Protein AF-A0A352B1L5-F1 (afdb_monomer)

Nearest PDB structures (foldseek):
  7cfe-assembly1_A  TM=8.483E-01  e=5.354E-02  Mycobacterium tuberculosis H37Rv
  3bwc-assembly1_A  TM=5.680E-01  e=2.664E+00  Trypanosoma cruzi strain CL Brener
  4uoh-assembly1_A-2  TM=4.217E-01  e=1.596E+00  Penaeus vannamei
  2zth-assembly1_A  TM=4.358E-01  e=5.389E+00  Rattus norvegicus

Radius of gyration: 12.77 Å; Cα contacts (8 Å, |Δi|>4): 90; chains: 1; bounding box: 29×18×37 Å

Structure (mmCIF, N/CA/C/O backbone):
data_AF-A0A352B1L5-F1
#
_entry.id   AF-A0A352B1L5-F1
#
loop_
_atom_site.group_PDB
_atom_site.id
_atom_site.type_symbol
_atom_site.label_atom_id
_atom_site.label_alt_id
_atom_site.label_comp_id
_atom_site.label_asym_id
_atom_site.label_entity_id
_atom_site.label_seq_id
_atom_site.pdbx_PDB_ins_code
_atom_site.Cartn_x
_atom_site.Cartn_y
_atom_site.Cartn_z
_atom_site.occupancy
_atom_site.B_iso_or_equiv
_atom_site.auth_seq_id
_atom_site.auth_comp_id
_atom_site.auth_asym_id
_atom_site.auth_atom_id
_atom_site.pdbx_PDB_model_num
ATOM 1 N N . LYS A 1 1 ? -4.232 6.397 -8.189 1.00 72.12 1 LYS A N 1
ATOM 2 C CA . LYS A 1 1 ? -3.749 7.735 -8.632 1.00 72.12 1 LYS A CA 1
ATOM 3 C C . LYS A 1 1 ? -2.483 8.138 -7.870 1.00 72.12 1 LYS A C 1
ATOM 5 O O . LYS A 1 1 ? -1.506 8.451 -8.532 1.00 72.12 1 LYS A O 1
ATOM 10 N N . LEU A 1 2 ? -2.476 8.017 -6.534 1.00 82.12 2 LEU A N 1
ATOM 11 C CA . LEU A 1 2 ? -1.337 8.305 -5.646 1.00 82.12 2 LEU A CA 1
ATOM 12 C C . LEU A 1 2 ? -0.032 7.575 -5.995 1.00 82.12 2 LEU A C 1
ATOM 14 O O . LEU A 1 2 ? 0.960 8.243 -6.234 1.00 82.12 2 LEU A O 1
ATOM 18 N N . LEU A 1 3 ? -0.031 6.243 -6.122 1.00 86.56 3 LEU A N 1
ATOM 19 C CA . LEU A 1 3 ? 1.215 5.498 -6.380 1.00 86.56 3 LEU A CA 1
ATOM 20 C C . LEU A 1 3 ? 1.980 5.981 -7.615 1.00 86.56 3 LEU A C 1
ATOM 22 O O . LEU A 1 3 ? 3.192 6.125 -7.564 1.00 86.56 3 LEU A O 1
ATOM 26 N N . ARG A 1 4 ? 1.272 6.338 -8.694 1.00 88.81 4 ARG A N 1
ATOM 27 C CA . ARG A 1 4 ? 1.888 6.917 -9.898 1.00 88.81 4 ARG A CA 1
ATOM 28 C C . ARG A 1 4 ? 2.621 8.234 -9.606 1.00 88.81 4 ARG A C 1
ATOM 30 O O . ARG A 1 4 ? 3.652 8.484 -10.208 1.00 88.81 4 ARG A O 1
ATOM 37 N N . LEU A 1 5 ? 2.078 9.067 -8.717 1.00 91.19 5 LEU A N 1
ATOM 38 C CA . LEU A 1 5 ? 2.683 10.345 -8.323 1.00 91.19 5 LEU A CA 1
ATOM 39 C C . LEU A 1 5 ? 3.858 10.151 -7.359 1.00 91.19 5 LEU A C 1
ATOM 41 O O . LEU A 1 5 ? 4.798 10.931 -7.391 1.00 91.19 5 LEU A O 1
ATOM 45 N N . LEU A 1 6 ? 3.810 9.109 -6.525 1.00 90.94 6 LEU A N 1
ATOM 46 C CA . LEU A 1 6 ? 4.860 8.804 -5.551 1.00 90.94 6 LEU A CA 1
ATOM 47 C C . LEU A 1 6 ? 6.030 8.023 -6.162 1.00 90.94 6 LEU A C 1
ATOM 49 O O . LEU A 1 6 ? 7.141 8.103 -5.653 1.00 90.94 6 LEU A O 1
ATOM 53 N N . THR A 1 7 ? 5.803 7.294 -7.262 1.00 90.88 7 THR A N 1
ATOM 54 C CA . THR A 1 7 ? 6.827 6.443 -7.900 1.00 90.88 7 THR A CA 1
ATOM 55 C C . THR A 1 7 ? 8.121 7.210 -8.219 1.00 90.88 7 THR A C 1
ATOM 57 O O . THR A 1 7 ? 9.182 6.701 -7.867 1.00 90.88 7 THR A O 1
ATOM 60 N N . PRO A 1 8 ? 8.096 8.425 -8.809 1.00 91.38 8 PRO A N 1
ATOM 61 C CA . PRO A 1 8 ? 9.323 9.182 -9.066 1.00 91.38 8 PRO A CA 1
ATOM 62 C C . PRO A 1 8 ? 10.085 9.585 -7.798 1.00 91.38 8 PRO A C 1
ATOM 64 O O . PRO A 1 8 ? 11.298 9.720 -7.853 1.00 91.38 8 PRO A O 1
ATOM 67 N N . LEU A 1 9 ? 9.394 9.757 -6.665 1.00 91.38 9 LEU A N 1
ATOM 68 C CA . LEU A 1 9 ? 10.002 10.196 -5.403 1.00 91.38 9 LEU A CA 1
ATOM 69 C C . LEU A 1 9 ? 10.734 9.066 -4.674 1.00 91.38 9 LEU A C 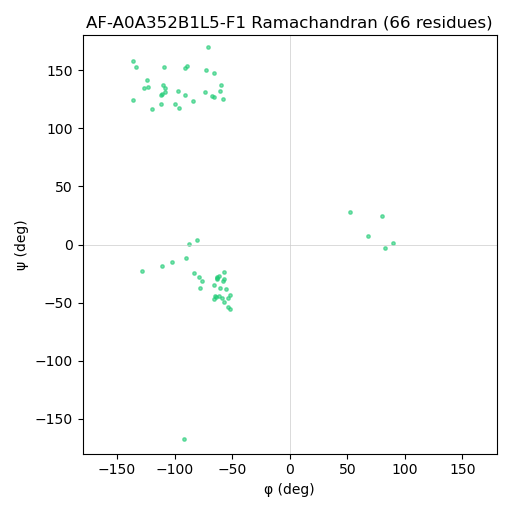1
ATOM 71 O O . LEU A 1 9 ? 11.662 9.316 -3.914 1.00 91.38 9 LEU A O 1
ATOM 75 N N . ILE A 1 10 ? 10.295 7.825 -4.883 1.00 92.44 10 ILE A N 1
ATOM 76 C CA . ILE A 1 10 ? 10.859 6.645 -4.214 1.00 92.44 10 ILE A CA 1
ATOM 77 C C . ILE A 1 10 ? 11.808 5.853 -5.119 1.00 92.44 10 ILE A C 1
ATOM 79 O O . ILE A 1 10 ? 12.545 4.996 -4.629 1.00 92.44 10 ILE A O 1
ATOM 83 N N . ARG A 1 11 ? 11.793 6.103 -6.434 1.00 89.44 11 ARG A N 1
ATOM 84 C CA . ARG A 1 11 ? 12.670 5.426 -7.395 1.00 89.44 11 ARG A CA 1
ATOM 85 C C . ARG A 1 11 ? 14.126 5.815 -7.117 1.00 89.44 11 ARG A C 1
ATOM 87 O O . ARG A 1 11 ? 14.448 6.993 -7.037 1.00 89.44 11 ARG A O 1
ATOM 94 N N . GLY A 1 12 ? 14.996 4.818 -6.954 1.00 85.81 12 GLY A N 1
ATOM 95 C CA . GLY A 1 12 ? 16.401 5.019 -6.573 1.00 85.81 12 GLY A CA 1
ATOM 96 C C . GLY A 1 12 ? 16.637 5.205 -5.068 1.00 85.81 12 GLY A C 1
ATOM 97 O O . GLY A 1 12 ? 17.786 5.277 -4.639 1.00 85.81 12 GLY A O 1
ATOM 98 N N . SER A 1 13 ? 15.582 5.240 -4.245 1.00 88.69 13 SER A N 1
ATOM 99 C CA . SER A 1 13 ? 15.742 5.154 -2.790 1.00 88.69 13 SER A CA 1
ATOM 100 C C . SER A 1 13 ? 16.132 3.732 -2.374 1.00 88.69 13 SER A C 1
ATOM 102 O O . SER A 1 13 ? 15.724 2.761 -3.008 1.00 88.69 13 SER A O 1
ATOM 104 N N . LYS A 1 14 ? 16.880 3.596 -1.271 1.00 85.44 14 LYS A N 1
ATOM 105 C CA . LYS A 1 14 ? 17.353 2.291 -0.770 1.00 85.44 14 LYS A CA 1
ATOM 106 C C . LYS A 1 14 ? 16.227 1.291 -0.483 1.00 85.44 14 LYS A C 1
ATOM 108 O O . LYS A 1 14 ? 16.459 0.093 -0.543 1.00 85.44 14 LYS A O 1
ATOM 113 N N . SER A 1 15 ? 15.042 1.777 -0.119 1.00 86.44 15 SER A N 1
ATOM 114 C CA . SER A 1 15 ? 13.916 0.943 0.309 1.00 86.44 15 SER A CA 1
ATOM 115 C C . SER A 1 15 ? 12.746 0.922 -0.672 1.00 86.44 15 SER A C 1
ATOM 117 O O . SER A 1 15 ? 11.902 0.037 -0.552 1.00 86.44 15 SER A O 1
ATOM 119 N N . GLY A 1 16 ? 12.633 1.887 -1.595 1.00 93.50 16 GLY A N 1
ATOM 120 C CA . GLY A 1 16 ? 11.565 1.922 -2.606 1.00 93.50 16 GLY A CA 1
ATOM 121 C C . GLY A 1 16 ? 10.149 1.798 -2.029 1.00 93.50 16 GLY A C 1
ATOM 122 O O . GLY A 1 16 ? 9.270 1.237 -2.679 1.00 93.50 16 GLY A O 1
ATOM 123 N N . THR A 1 17 ? 9.929 2.237 -0.785 1.00 93.56 17 THR A N 1
ATOM 124 C CA . THR A 1 17 ? 8.741 1.879 0.006 1.00 93.56 17 THR A CA 1
ATOM 125 C C . THR A 1 17 ? 7.805 3.069 0.195 1.00 93.56 17 THR A C 1
ATOM 127 O O . THR A 1 17 ? 8.237 4.167 0.539 1.00 93.56 17 THR A O 1
ATOM 130 N N . VAL A 1 18 ? 6.503 2.823 0.050 1.00 92.88 18 VAL A N 1
ATOM 131 C CA . VAL A 1 18 ? 5.423 3.723 0.472 1.00 92.88 18 VAL A CA 1
ATOM 132 C C . VAL A 1 18 ? 4.731 3.127 1.695 1.00 92.88 18 VAL A C 1
ATOM 134 O O . VAL A 1 18 ? 4.349 1.957 1.685 1.00 92.88 18 VAL A O 1
ATOM 137 N N . LEU A 1 19 ? 4.542 3.947 2.729 1.00 92.56 19 LEU A N 1
ATOM 138 C CA . LEU A 1 19 ? 3.695 3.647 3.883 1.00 92.56 19 LEU A CA 1
ATOM 139 C C . LEU A 1 19 ? 2.488 4.583 3.847 1.00 92.56 19 LEU A C 1
ATOM 141 O O . LEU A 1 19 ? 2.651 5.802 3.850 1.00 92.56 19 LEU A O 1
ATOM 145 N N . ALA A 1 20 ? 1.284 4.020 3.789 1.00 91.75 20 ALA A N 1
ATOM 146 C CA . ALA A 1 20 ? 0.043 4.782 3.754 1.00 91.75 20 ALA A CA 1
ATOM 147 C C . ALA A 1 20 ? -0.823 4.439 4.966 1.00 91.75 20 ALA A C 1
ATOM 149 O O . ALA A 1 20 ? -1.276 3.305 5.097 1.00 91.75 20 ALA A O 1
ATOM 150 N N . MET A 1 21 ? -1.083 5.421 5.830 1.00 92.00 21 MET A N 1
ATOM 151 C CA . MET A 1 21 ? -2.079 5.281 6.893 1.00 92.00 21 MET A CA 1
ATOM 152 C C . MET A 1 21 ? -3.470 5.182 6.264 1.00 92.00 21 MET A C 1
ATOM 154 O O . MET A 1 21 ? -3.840 5.999 5.415 1.00 92.00 21 MET A O 1
ATOM 158 N N . LYS A 1 22 ? -4.221 4.153 6.642 1.00 89.00 22 LYS A N 1
ATOM 159 C CA . LYS A 1 22 ? -5.515 3.809 6.055 1.00 89.00 22 LYS A CA 1
ATOM 160 C C . LYS A 1 22 ? -6.519 3.465 7.150 1.00 89.00 22 LYS A C 1
ATOM 162 O O . LYS A 1 22 ? -6.148 3.116 8.262 1.00 89.00 22 LYS A O 1
ATOM 167 N N . GLY A 1 23 ? -7.800 3.584 6.810 1.00 85.75 23 GLY A N 1
ATOM 168 C CA . GLY A 1 23 ? -8.902 3.118 7.649 1.00 85.75 23 GLY A CA 1
ATOM 169 C C . GLY A 1 23 ? -9.321 1.685 7.311 1.00 85.75 23 GLY A C 1
ATOM 170 O O . GLY A 1 23 ? -8.668 0.991 6.532 1.00 85.75 23 GLY A O 1
ATOM 171 N N . SER A 1 24 ? -10.473 1.275 7.839 1.00 82.31 24 SER A N 1
ATOM 172 C CA . SER A 1 24 ? -11.024 -0.086 7.730 1.00 82.31 24 SER A CA 1
ATOM 173 C C . SER A 1 24 ? -11.225 -0.612 6.301 1.00 82.31 24 SER A C 1
ATOM 175 O O . SER A 1 24 ? -11.195 -1.819 6.091 1.00 82.31 24 SER A O 1
ATOM 177 N N . LYS A 1 25 ? -11.372 0.266 5.301 1.00 86.44 25 LYS A N 1
ATOM 178 C CA . LYS A 1 25 ? -11.591 -0.104 3.886 1.00 86.44 25 LYS A CA 1
ATOM 179 C C . LYS A 1 25 ? -10.321 -0.495 3.116 1.00 86.44 25 LYS A C 1
ATOM 181 O O . LYS A 1 25 ? -10.383 -0.759 1.916 1.00 86.44 25 LYS A O 1
ATOM 186 N N . ALA A 1 26 ? -9.164 -0.541 3.780 1.00 88.25 26 ALA A N 1
ATOM 187 C CA . ALA A 1 26 ? -7.890 -0.855 3.135 1.00 88.25 26 ALA A CA 1
ATOM 188 C C . ALA A 1 26 ? -7.895 -2.153 2.291 1.00 88.25 26 ALA A C 1
ATOM 190 O O . ALA A 1 26 ? -7.371 -2.106 1.174 1.00 88.25 26 ALA A O 1
ATOM 191 N N . PRO A 1 27 ? -8.484 -3.285 2.740 1.00 88.62 27 PRO A N 1
ATOM 192 C CA . PRO A 1 27 ? -8.454 -4.532 1.968 1.00 88.62 27 PRO A CA 1
ATOM 193 C C . PRO A 1 27 ? -9.146 -4.413 0.603 1.00 88.62 27 PRO A C 1
ATOM 195 O O . PRO A 1 27 ? -8.600 -4.836 -0.417 1.00 88.62 27 PRO A O 1
ATOM 198 N N . GLU A 1 28 ? -10.317 -3.779 0.571 1.00 91.44 28 GLU A N 1
ATOM 199 C CA . GLU A 1 28 ? -11.125 -3.578 -0.638 1.00 91.44 28 GLU A CA 1
ATOM 200 C C . GLU A 1 28 ? -10.391 -2.673 -1.638 1.00 91.44 28 GLU A C 1
ATOM 202 O O . GLU A 1 28 ? -10.292 -2.967 -2.831 1.00 91.44 28 GLU A O 1
ATOM 207 N N . GLU A 1 29 ? -9.801 -1.583 -1.145 1.00 88.06 29 GLU A N 1
ATOM 208 C CA . GLU A 1 29 ? -9.058 -0.634 -1.974 1.00 88.06 29 GLU A CA 1
ATOM 209 C C . GLU A 1 29 ? -7.784 -1.247 -2.574 1.00 88.06 29 GLU A C 1
ATOM 211 O O . GLU A 1 29 ? -7.417 -0.922 -3.708 1.00 88.06 29 GLU A O 1
ATOM 216 N N . ILE A 1 30 ? -7.115 -2.142 -1.838 1.00 90.31 30 ILE A N 1
ATOM 217 C CA . ILE A 1 30 ? -5.940 -2.884 -2.316 1.00 90.31 30 ILE A CA 1
ATOM 218 C C . ILE A 1 30 ? -6.331 -3.824 -3.455 1.00 90.31 30 ILE A C 1
ATOM 220 O O . ILE A 1 30 ? -5.670 -3.817 -4.498 1.00 90.31 30 ILE A O 1
ATOM 224 N N . GLN A 1 31 ? -7.420 -4.583 -3.296 1.00 90.88 31 GLN A N 1
ATOM 225 C CA . GLN A 1 31 ? -7.909 -5.500 -4.330 1.00 90.88 31 GLN A CA 1
ATOM 226 C C . GLN A 1 31 ? -8.239 -4.756 -5.629 1.00 90.88 31 GLN A C 1
ATOM 228 O O . GLN A 1 31 ? -7.781 -5.144 -6.706 1.00 90.88 31 GLN A O 1
ATOM 233 N N . LEU A 1 32 ? -8.946 -3.628 -5.529 1.00 90.62 32 LEU A N 1
ATOM 234 C CA . LEU A 1 32 ? -9.279 -2.786 -6.683 1.00 90.62 32 LEU A CA 1
ATOM 235 C C . LEU A 1 32 ? -8.035 -2.190 -7.366 1.00 90.62 32 LEU A C 1
ATOM 237 O O . LEU A 1 32 ? -8.040 -1.934 -8.574 1.00 90.62 32 LEU A O 1
ATOM 241 N N . ALA A 1 33 ? -6.954 -1.967 -6.617 1.00 88.88 33 ALA A N 1
ATOM 242 C CA . ALA A 1 33 ? -5.713 -1.397 -7.131 1.00 88.88 33 ALA A CA 1
ATOM 243 C C . ALA A 1 33 ? -4.702 -2.439 -7.646 1.00 88.88 33 ALA A C 1
ATOM 245 O O . ALA A 1 33 ? -3.736 -2.037 -8.305 1.00 88.88 33 ALA A O 1
ATOM 246 N N . ALA A 1 34 ? -4.900 -3.739 -7.390 1.00 90.19 34 ALA A N 1
ATOM 247 C CA . ALA A 1 34 ? -3.904 -4.801 -7.592 1.00 90.19 34 ALA A CA 1
ATOM 248 C C . ALA A 1 34 ? -3.281 -4.798 -8.999 1.00 90.19 34 ALA A C 1
ATOM 250 O O . ALA A 1 34 ? -2.074 -4.596 -9.145 1.00 90.19 34 ALA A O 1
ATOM 251 N N . LYS A 1 35 ? -4.113 -4.874 -10.049 1.00 90.94 35 LYS A N 1
ATOM 252 C CA . LYS A 1 35 ? -3.651 -4.845 -11.454 1.00 90.94 35 LYS A CA 1
ATOM 253 C C . LYS A 1 35 ? -2.858 -3.582 -11.801 1.00 90.94 35 LYS A C 1
ATOM 255 O O . LYS A 1 35 ? -1.989 -3.595 -12.668 1.00 90.94 35 LYS A O 1
ATOM 260 N N . ARG A 1 36 ? -3.177 -2.447 -11.172 1.00 90.19 36 ARG A N 1
ATOM 261 C CA . ARG A 1 36 ? -2.477 -1.180 -11.425 1.00 90.19 36 ARG A CA 1
ATOM 262 C C . ARG A 1 36 ? -1.128 -1.134 -10.717 1.00 90.19 36 ARG A C 1
ATOM 264 O O . ARG A 1 36 ? -0.194 -0.568 -11.275 1.00 90.19 36 ARG A O 1
ATOM 271 N N . MET A 1 37 ? -1.045 -1.684 -9.508 1.00 90.88 37 MET A N 1
ATOM 272 C CA . MET A 1 37 ? 0.199 -1.783 -8.742 1.00 90.88 37 MET A CA 1
ATOM 273 C C . MET A 1 37 ? 1.207 -2.670 -9.462 1.00 90.88 37 MET A C 1
ATOM 275 O O . MET A 1 37 ? 2.342 -2.250 -9.665 1.00 90.88 37 MET A O 1
ATOM 279 N N . GLU A 1 38 ? 0.748 -3.813 -9.966 1.00 92.31 38 GLU A N 1
ATOM 280 C CA . GLU A 1 38 ? 1.558 -4.721 -10.773 1.00 92.31 38 GLU A CA 1
ATOM 281 C C . GLU A 1 38 ? 2.143 -4.025 -12.013 1.00 92.31 38 GLU A C 1
ATOM 283 O O . GLU A 1 38 ? 3.354 -4.050 -12.220 1.00 92.31 38 GLU A O 1
ATOM 288 N N . ARG A 1 39 ? 1.312 -3.308 -12.786 1.00 91.56 39 ARG A N 1
ATOM 289 C CA . ARG A 1 39 ? 1.761 -2.537 -13.966 1.00 91.56 39 ARG A CA 1
ATOM 290 C C . ARG A 1 39 ? 2.763 -1.430 -13.644 1.00 91.56 39 ARG A C 1
ATOM 292 O O . ARG A 1 39 ? 3.524 -1.029 -14.516 1.00 91.56 39 ARG A O 1
ATOM 299 N N . LEU A 1 40 ? 2.720 -0.889 -12.430 1.00 91.00 40 LEU A N 1
ATOM 300 C CA . LEU A 1 40 ? 3.653 0.139 -11.966 1.00 91.00 40 LEU A CA 1
ATOM 301 C C . LEU A 1 40 ? 4.934 -0.461 -11.361 1.00 91.00 40 LEU A C 1
ATOM 303 O O . LEU A 1 40 ? 5.805 0.300 -10.947 1.00 91.00 40 LEU A O 1
ATOM 307 N N . GLY A 1 41 ? 5.056 -1.791 -11.328 1.00 92.88 41 GLY A N 1
ATOM 308 C CA . GLY A 1 41 ? 6.227 -2.488 -10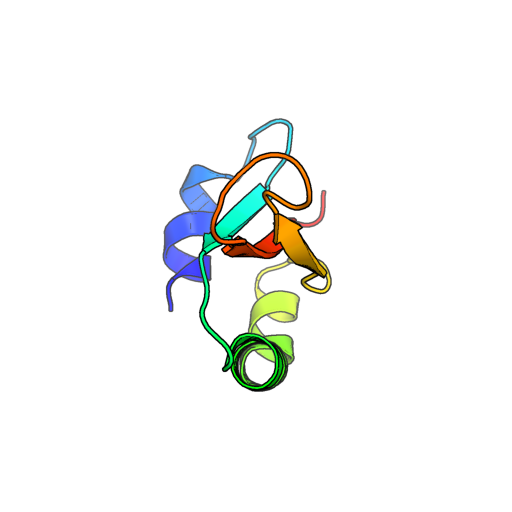.810 1.00 92.88 41 GLY A CA 1
ATOM 309 C C . GLY A 1 41 ? 6.253 -2.598 -9.289 1.00 92.88 41 GLY A C 1
ATOM 310 O O . GLY A 1 41 ? 7.330 -2.709 -8.725 1.00 92.88 41 GLY A O 1
ATOM 311 N N . PHE A 1 42 ? 5.109 -2.551 -8.606 1.00 94.06 42 PHE A N 1
ATOM 312 C CA . PHE A 1 42 ? 5.050 -2.760 -7.158 1.00 94.06 42 PHE A CA 1
ATOM 313 C C . PHE A 1 42 ? 4.818 -4.233 -6.799 1.00 94.06 42 PHE A C 1
ATOM 315 O O . 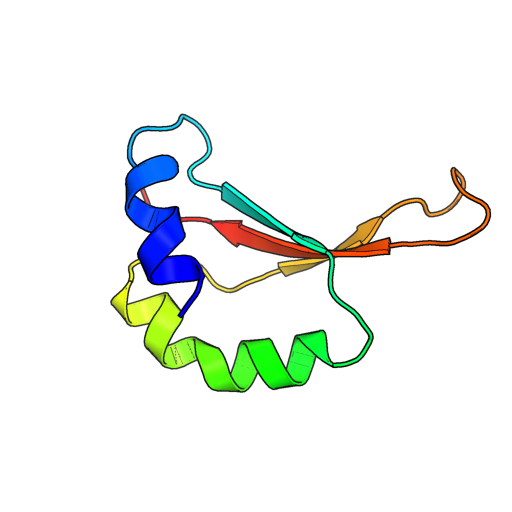PHE A 1 42 ? 4.212 -4.995 -7.559 1.00 94.06 42 PHE A O 1
ATOM 322 N N . GLU A 1 43 ? 5.307 -4.625 -5.629 1.00 93.50 43 GLU A N 1
ATOM 323 C CA . GLU A 1 43 ? 4.977 -5.878 -4.951 1.00 93.50 43 GLU A CA 1
ATOM 324 C C . GLU A 1 43 ? 3.540 -5.858 -4.402 1.00 93.50 43 GLU A C 1
ATOM 326 O O . GLU A 1 43 ? 2.867 -4.820 -4.379 1.00 93.50 43 GLU A O 1
ATOM 331 N N . ALA A 1 44 ? 3.064 -7.022 -3.951 1.00 91.44 44 ALA A N 1
ATOM 332 C CA . ALA A 1 44 ? 1.785 -7.127 -3.263 1.00 91.44 44 ALA A CA 1
ATOM 333 C C . ALA A 1 44 ? 1.802 -6.280 -1.972 1.00 91.44 44 ALA A C 1
ATOM 335 O O . ALA A 1 44 ? 2.764 -6.368 -1.206 1.00 91.44 44 ALA A O 1
ATOM 336 N N . PRO A 1 45 ? 0.770 -5.457 -1.710 1.00 93.12 45 PRO A N 1
ATOM 337 C CA . PRO A 1 45 ? 0.708 -4.674 -0.483 1.00 93.12 45 PRO A CA 1
ATOM 338 C C . PRO A 1 45 ? 0.559 -5.530 0.770 1.00 93.12 45 PRO A C 1
ATOM 340 O O . PRO A 1 45 ? -0.140 -6.541 0.769 1.00 93.12 45 PRO A O 1
ATOM 343 N N . GLU A 1 46 ? 1.132 -5.041 1.862 1.00 93.56 46 GLU A N 1
ATOM 344 C CA . GLU A 1 46 ? 1.032 -5.623 3.198 1.00 93.56 46 GLU A CA 1
ATOM 345 C C . GLU A 1 46 ? 0.217 -4.681 4.097 1.00 93.56 46 GLU A C 1
ATOM 347 O O . GLU A 1 46 ? 0.513 -3.485 4.168 1.00 93.56 46 GLU A O 1
ATOM 352 N N . ILE A 1 47 ? -0.812 -5.199 4.775 1.00 93.25 47 ILE A N 1
ATOM 353 C CA . ILE A 1 47 ? -1.556 -4.454 5.800 1.00 93.25 47 ILE A CA 1
ATOM 354 C C . ILE A 1 47 ? -0.899 -4.717 7.152 1.00 93.25 47 ILE A C 1
ATOM 356 O O . ILE A 1 47 ? -0.694 -5.864 7.538 1.00 93.25 47 ILE A O 1
ATOM 360 N N . LEU A 1 48 ? -0.591 -3.645 7.870 1.00 93.25 48 LEU A N 1
ATOM 361 C CA . LEU A 1 48 ? 0.081 -3.652 9.158 1.00 93.25 48 LEU A CA 1
ATOM 362 C C . LEU A 1 48 ? -0.780 -2.937 10.191 1.00 93.25 48 LEU A C 1
ATOM 364 O O . LEU A 1 48 ? -1.256 -1.831 9.938 1.00 93.25 48 LEU A O 1
ATOM 368 N N . THR A 1 49 ? -0.895 -3.523 11.376 1.00 91.50 49 THR A N 1
ATOM 369 C CA . THR A 1 49 ? -1.395 -2.832 12.567 1.00 91.50 49 THR A CA 1
ATOM 370 C C . THR A 1 49 ? -0.192 -2.330 13.357 1.00 91.50 49 THR A C 1
ATOM 372 O O . THR A 1 49 ? 0.648 -3.116 13.787 1.00 91.50 49 THR A O 1
ATOM 375 N N . LEU A 1 50 ? -0.062 -1.013 13.509 1.00 90.50 50 LEU A N 1
ATOM 376 C CA . LEU A 1 50 ? 1.032 -0.373 14.242 1.00 90.50 50 LEU A CA 1
ATOM 377 C C . LEU A 1 50 ? 0.525 0.231 15.554 1.00 90.50 50 LEU A C 1
ATOM 379 O O . LEU A 1 50 ? -0.625 0.646 15.651 1.00 90.50 50 LEU A O 1
ATOM 383 N N . GLY A 1 51 ? 1.405 0.331 16.553 1.00 89.38 51 GLY A N 1
ATOM 384 C CA . GLY A 1 51 ? 1.085 0.939 17.852 1.00 89.38 51 GLY A CA 1
ATOM 385 C C . GLY A 1 51 ? 0.532 -0.033 18.897 1.00 89.38 51 GLY A C 1
ATOM 386 O O . GLY A 1 51 ? 0.268 0.382 20.022 1.00 89.38 51 GLY A O 1
ATOM 387 N N . GLU A 1 52 ? 0.413 -1.321 18.567 1.00 90.25 52 GLU A N 1
ATOM 388 C CA . GLU A 1 52 ? 0.004 -2.357 19.517 1.00 90.25 52 GLU A CA 1
ATOM 389 C C . GLU A 1 52 ? 0.959 -2.402 20.724 1.00 90.25 52 GLU A C 1
ATOM 391 O O . GLU A 1 52 ? 2.183 -2.443 20.568 1.00 9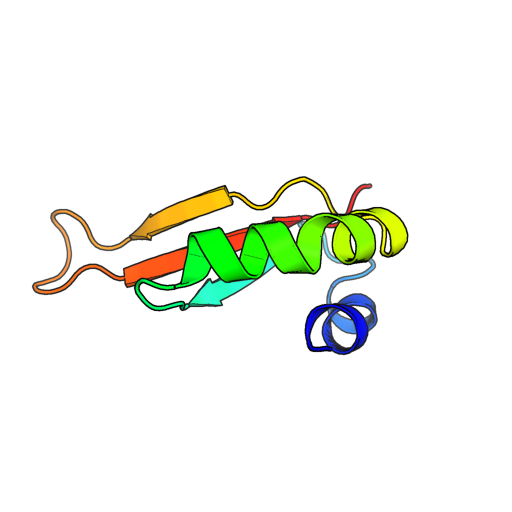0.25 52 GLU A O 1
ATOM 396 N N . GLY A 1 53 ? 0.397 -2.287 21.932 1.00 90.81 53 GLY A N 1
ATOM 397 C CA . GLY A 1 53 ? 1.154 -2.212 23.188 1.00 90.81 53 GLY A CA 1
ATOM 398 C C . GLY A 1 53 ? 1.982 -0.933 23.386 1.00 90.81 53 GLY A C 1
ATOM 399 O O . GLY A 1 53 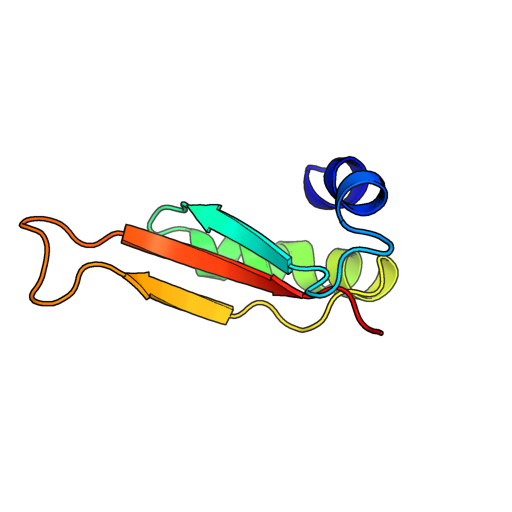? 2.767 -0.868 24.330 1.00 90.81 53 GLY A O 1
ATOM 400 N N . LYS A 1 54 ? 1.850 0.073 22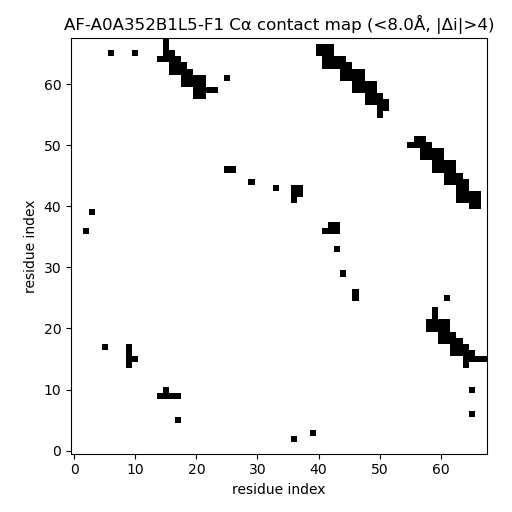.507 1.00 91.25 54 LYS A N 1
ATOM 401 C CA . LYS A 1 54 ? 2.636 1.324 22.551 1.00 91.25 54 LYS A CA 1
ATOM 402 C C . LYS A 1 54 ? 1.802 2.603 22.500 1.00 91.25 54 LYS A C 1
ATOM 404 O O . LYS A 1 54 ? 2.296 3.646 22.915 1.00 91.25 54 LYS A O 1
ATOM 409 N N . ALA A 1 55 ? 0.581 2.543 21.979 1.00 88.81 55 ALA A N 1
ATOM 410 C CA . ALA A 1 55 ? -0.318 3.682 21.848 1.00 88.81 55 ALA A CA 1
ATOM 411 C C . ALA A 1 55 ? -1.734 3.311 22.325 1.00 88.81 55 ALA A C 1
ATOM 413 O O . ALA A 1 55 ? -2.106 2.138 22.245 1.00 88.81 55 ALA A O 1
ATOM 414 N N . PRO A 1 56 ? -2.526 4.290 22.806 1.00 88.69 56 PRO A N 1
ATOM 415 C CA . PRO A 1 56 ? -3.915 4.052 23.202 1.00 88.69 56 PRO A CA 1
ATOM 416 C C . PRO A 1 56 ? -4.792 3.620 22.019 1.00 88.69 56 PRO A C 1
ATOM 418 O O . PRO A 1 56 ? -5.723 2.843 22.201 1.00 88.69 56 PRO A O 1
ATOM 421 N N . GLU A 1 57 ? -4.465 4.072 20.807 1.00 88.50 57 GLU A N 1
ATOM 422 C CA . GLU A 1 57 ? -5.111 3.651 19.565 1.00 88.50 57 GLU A CA 1
ATOM 423 C C . GLU A 1 57 ? -4.069 3.106 18.585 1.00 88.50 57 GLU A C 1
ATOM 425 O O . GLU A 1 57 ? -2.956 3.629 18.477 1.00 88.50 57 GLU A O 1
ATOM 430 N N . THR A 1 58 ? -4.432 2.046 17.861 1.00 90.19 58 THR A N 1
ATOM 431 C CA . THR A 1 58 ? -3.581 1.464 16.819 1.00 90.19 58 THR A CA 1
ATOM 432 C C . THR A 1 58 ? -3.838 2.121 15.465 1.00 90.19 58 THR A C 1
ATOM 434 O O . THR A 1 58 ? -4.923 2.629 15.185 1.00 90.19 58 THR A O 1
ATOM 437 N N . ALA A 1 59 ? -2.830 2.099 14.594 1.00 90.31 59 ALA A N 1
ATOM 438 C CA . ALA A 1 59 ? -2.924 2.612 13.234 1.00 90.31 59 ALA A CA 1
ATOM 439 C C . ALA A 1 59 ? -2.870 1.466 12.223 1.00 90.31 59 ALA A C 1
ATOM 441 O O . ALA A 1 59 ? -1.939 0.661 12.237 1.00 90.31 59 ALA A O 1
ATOM 442 N N . THR A 1 60 ? -3.826 1.430 11.295 1.00 93.00 60 THR A N 1
ATOM 443 C CA . THR A 1 60 ? -3.745 0.545 10.127 1.00 93.00 60 THR A CA 1
ATOM 444 C C . THR A 1 60 ? -2.906 1.220 9.044 1.00 93.00 60 THR A C 1
ATOM 446 O O . THR A 1 60 ? -3.190 2.339 8.610 1.00 93.00 60 THR A O 1
ATOM 449 N N . VAL A 1 61 ? -1.848 0.550 8.599 1.00 93.88 61 VAL A N 1
ATOM 450 C CA . VAL A 1 61 ? -0.909 1.053 7.595 1.00 93.88 61 VAL A CA 1
ATOM 451 C C . VAL A 1 61 ? -0.784 0.047 6.467 1.00 93.88 61 VAL A C 1
ATOM 453 O O . VAL A 1 61 ? -0.606 -1.140 6.696 1.00 93.88 61 VAL A O 1
ATOM 456 N N . VAL A 1 62 ? -0.830 0.530 5.231 1.00 94.50 62 VAL A N 1
ATOM 457 C CA . VAL A 1 62 ? -0.535 -0.271 4.046 1.00 94.50 62 VAL A CA 1
ATOM 458 C C . VAL A 1 62 ? 0.893 0.017 3.606 1.00 94.50 62 VAL A C 1
ATOM 460 O O . VAL A 1 62 ? 1.234 1.163 3.293 1.00 94.50 62 VAL A O 1
ATOM 463 N N . ARG A 1 63 ? 1.728 -1.020 3.572 1.00 94.06 63 ARG A N 1
ATOM 464 C CA . ARG A 1 63 ? 3.091 -0.980 3.042 1.00 94.06 63 ARG A CA 1
ATOM 465 C C . ARG A 1 63 ? 3.103 -1.489 1.609 1.00 94.06 63 ARG A C 1
ATOM 4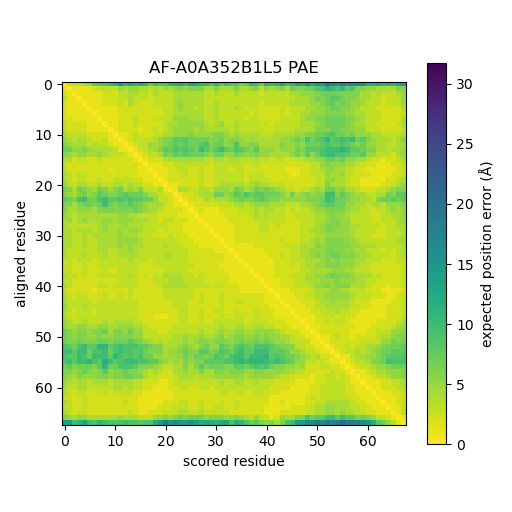67 O O . ARG A 1 63 ? 2.548 -2.542 1.314 1.00 94.06 63 ARG A O 1
ATOM 474 N N . ILE A 1 64 ? 3.762 -0.746 0.724 1.00 94.31 64 ILE A N 1
ATOM 475 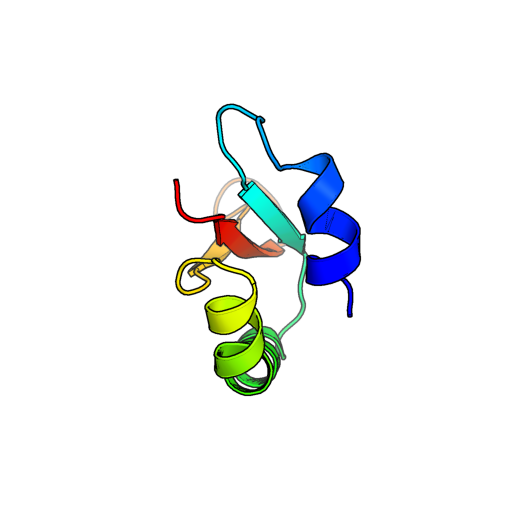C CA . ILE A 1 64 ? 3.866 -1.075 -0.700 1.00 94.31 64 ILE A CA 1
ATOM 476 C C . ILE A 1 64 ? 5.313 -0.855 -1.133 1.00 94.31 64 ILE A C 1
ATOM 478 O O . ILE A 1 64 ? 5.845 0.242 -0.953 1.00 94.31 64 ILE A O 1
ATOM 482 N N . ARG A 1 65 ? 5.951 -1.885 -1.693 1.00 94.25 65 ARG A N 1
ATOM 483 C CA . ARG A 1 65 ? 7.350 -1.836 -2.140 1.00 94.25 65 ARG A CA 1
ATOM 484 C C . ARG A 1 65 ? 7.435 -1.829 -3.656 1.00 94.25 65 ARG A C 1
ATOM 486 O O . ARG A 1 65 ? 6.721 -2.578 -4.318 1.00 94.25 65 ARG A O 1
ATOM 493 N N . LEU A 1 66 ? 8.274 -0.959 -4.204 1.00 94.00 66 LEU A N 1
ATOM 494 C CA . LEU A 1 66 ? 8.649 -0.995 -5.612 1.00 94.00 66 LEU A CA 1
ATOM 495 C C . LEU A 1 66 ? 9.612 -2.173 -5.821 1.00 94.00 66 LEU A C 1
ATOM 497 O O . LEU A 1 66 ? 10.561 -2.312 -5.052 1.00 94.00 66 LEU A O 1
ATOM 501 N N . LYS A 1 67 ? 9.361 -3.007 -6.835 1.00 88.62 67 LYS A N 1
ATOM 502 C CA . LYS A 1 67 ? 10.261 -4.097 -7.228 1.00 88.62 67 LYS A CA 1
ATOM 503 C C . LYS A 1 67 ? 11.620 -3.503 -7.613 1.00 88.62 67 LYS A C 1
ATOM 505 O O . L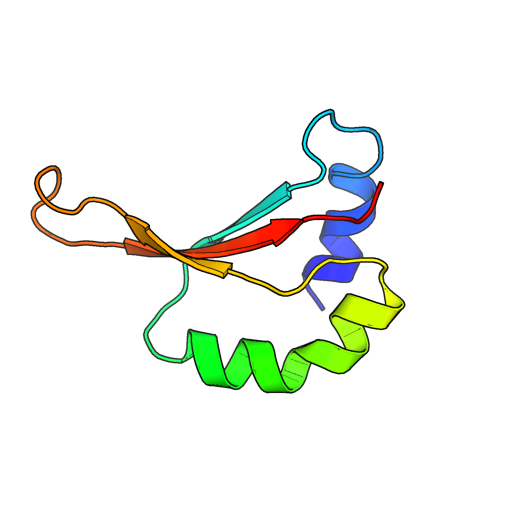YS A 1 67 ? 11.658 -2.458 -8.270 1.00 88.62 67 LYS A O 1
ATOM 510 N N . ALA A 1 68 ? 12.691 -4.154 -7.162 1.00 70.00 68 ALA A N 1
ATOM 511 C CA . ALA A 1 68 ? 14.064 -3.816 -7.529 1.00 70.00 68 ALA A CA 1
ATOM 512 C C . ALA A 1 68 ? 14.305 -4.004 -9.034 1.00 70.00 68 ALA A C 1
ATOM 514 O O . ALA A 1 68 ? 13.735 -4.965 -9.602 1.00 70.00 68 ALA A O 1
#

pLDDT: mean 89.99, std 4.25, range [70.0, 94.5]

Secondary structure (DSSP, 8-state):
-HHHHHHHHHTTSSS-EEEEEE-TTHHHHHHHHHHHHHHTTBPPPEEEEE-TTTSSS-EEEEEEEB--

Sequence (68 aa):
KLLRLLTPLIRGSKSGTVLAMKGSKAPEEIQLAAKRMERLGFEAPEILTLGEGKAPETATVVRIRLKA

Mean predicted aligned error: 3.76 Å

Solvent-accessible surface area (backbone atoms only — not comparable to full-atom values): 4149 Å² total; per-residue (Å²): 116,63,67,75,70,46,46,74,78,30,60,91,47,97,69,27,62,48,80,41,82,45,64,93,62,48,67,63,57,48,63,76,38,44,75,58,38,51,76,71,42,34,50,83,71,45,81,42,82,41,42,79,98,74,45,99,62,68,44,42,32,38,39,36,36,48,60,132

Foldseek 3Di:
DVCVVCQVVLVPPPWQKDKDFDDPCVVVVLVVCVVVCVVSQKDRKDWDWPCVVNDPDITTIIMIHHHD